Protein AF-A0A2G8B739-F1 (afdb_monomer_lite)

Structure (mmCIF, N/CA/C/O backbone):
data_AF-A0A2G8B739-F1
#
_entry.id   AF-A0A2G8B739-F1
#
loop_
_atom_site.group_PDB
_atom_site.id
_atom_site.type_symbol
_atom_site.label_atom_id
_atom_site.label_alt_id
_atom_site.label_comp_id
_atom_site.label_asym_id
_atom_site.label_entity_id
_atom_site.label_seq_id
_atom_site.pdbx_PDB_ins_code
_atom_site.Cartn_x
_atom_site.Cartn_y
_atom_site.Cartn_z
_atom_site.occupancy
_atom_site.B_iso_or_equiv
_atom_site.auth_seq_id
_atom_site.auth_comp_id
_atom_site.auth_asym_id
_atom_site.auth_atom_id
_atom_site.pdbx_PDB_model_num
ATOM 1 N N . MET A 1 1 ? 20.321 -5.062 12.725 1.00 65.88 1 MET A N 1
ATOM 2 C CA . MET A 1 1 ? 20.420 -3.624 12.378 1.00 65.88 1 MET A CA 1
ATOM 3 C C . MET A 1 1 ? 19.230 -2.933 13.045 1.00 65.88 1 MET A C 1
ATOM 5 O O . MET A 1 1 ? 18.375 -3.651 13.535 1.00 65.88 1 MET A O 1
ATOM 9 N N . SER A 1 2 ? 19.200 -1.609 13.209 1.00 81.62 2 SER A N 1
ATOM 10 C CA . SER A 1 2 ? 18.022 -0.913 13.769 1.00 81.62 2 SER A CA 1
ATOM 11 C C . SER A 1 2 ? 17.102 -0.356 12.664 1.00 81.62 2 SER A C 1
ATOM 13 O O . SER A 1 2 ? 17.599 -0.015 11.586 1.00 81.62 2 SER A O 1
ATOM 15 N N . PRO A 1 3 ? 15.798 -0.177 12.914 1.00 90.12 3 PRO A N 1
ATOM 16 C CA . PRO A 1 3 ? 14.873 0.398 11.936 1.00 90.12 3 PRO A CA 1
ATOM 17 C C . PRO A 1 3 ? 15.332 1.765 11.394 1.00 90.12 3 PRO A C 1
ATOM 19 O O . PRO A 1 3 ? 15.968 2.526 12.138 1.00 90.12 3 PRO A O 1
ATOM 22 N N . PRO A 1 4 ? 15.063 2.091 10.115 1.00 94.44 4 PRO A N 1
ATOM 23 C CA . PRO A 1 4 ? 15.207 3.451 9.611 1.00 94.44 4 PRO A CA 1
ATOM 24 C C . PRO A 1 4 ? 14.115 4.362 10.193 1.00 94.44 4 PRO A C 1
ATOM 26 O O . PRO A 1 4 ? 13.035 3.901 10.562 1.00 94.44 4 PRO A O 1
ATOM 29 N N . THR A 1 5 ? 14.380 5.668 10.238 1.00 95.25 5 THR A N 1
ATOM 30 C CA . THR A 1 5 ? 13.344 6.666 10.535 1.00 95.25 5 THR A CA 1
ATOM 31 C C . THR A 1 5 ? 12.409 6.788 9.337 1.00 95.25 5 THR A C 1
ATOM 33 O O . THR A 1 5 ? 12.871 7.060 8.230 1.00 95.25 5 THR A O 1
ATOM 36 N N . ILE A 1 6 ? 11.108 6.616 9.571 1.00 97.19 6 ILE A N 1
ATOM 37 C CA . ILE A 1 6 ? 10.065 6.739 8.552 1.00 97.19 6 ILE A CA 1
ATOM 38 C C . ILE A 1 6 ? 9.245 7.999 8.830 1.00 97.19 6 ILE A C 1
ATOM 40 O O . ILE A 1 6 ? 8.768 8.200 9.945 1.00 97.19 6 ILE A O 1
ATOM 44 N N . GLY A 1 7 ? 9.120 8.854 7.818 1.00 95.06 7 GLY A N 1
ATOM 45 C CA . GLY A 1 7 ? 8.232 10.008 7.816 1.00 95.06 7 GLY A CA 1
ATOM 46 C C . GLY A 1 7 ? 6.799 9.586 7.507 1.00 95.06 7 GLY A C 1
ATOM 47 O O . GLY A 1 7 ? 6.565 8.737 6.642 1.00 95.06 7 GLY A O 1
ATOM 48 N N . GLY A 1 8 ? 5.850 10.167 8.240 1.00 95.06 8 GLY A N 1
ATOM 49 C CA . GLY A 1 8 ? 4.421 10.005 8.000 1.00 95.06 8 GLY A CA 1
ATOM 50 C C . GLY A 1 8 ? 3.802 11.270 7.422 1.00 95.06 8 GLY A C 1
ATOM 51 O O . GLY A 1 8 ? 4.224 12.380 7.741 1.00 95.06 8 GLY A O 1
ATOM 52 N N . SER A 1 9 ? 2.778 11.093 6.595 1.00 96.06 9 SER A N 1
ATOM 53 C CA . SER A 1 9 ? 1.948 12.166 6.050 1.00 96.06 9 SER A CA 1
ATOM 54 C C . SER A 1 9 ? 0.482 11.881 6.352 1.00 96.06 9 SER A C 1
ATOM 56 O O . SER A 1 9 ? -0.003 10.792 6.050 1.00 96.06 9 SER A O 1
ATOM 58 N N . ASP A 1 10 ? -0.229 12.852 6.920 1.00 96.31 10 ASP A N 1
ATOM 59 C CA . ASP A 1 10 ? -1.691 12.805 6.969 1.00 96.31 10 ASP A CA 1
ATOM 60 C C . ASP A 1 10 ? -2.229 13.145 5.574 1.00 96.31 10 ASP A C 1
ATOM 62 O O . ASP A 1 10 ? -1.963 14.229 5.051 1.00 96.31 10 ASP A O 1
ATOM 66 N N . LEU A 1 11 ? -2.909 12.188 4.942 1.00 97.25 11 LEU A N 1
ATOM 67 C CA . LEU A 1 11 ? -3.448 12.339 3.591 1.00 97.25 11 LEU A CA 1
ATOM 68 C C . LEU A 1 11 ? -4.934 12.725 3.597 1.00 97.25 11 LEU A C 1
ATOM 70 O O . LEU A 1 11 ? -5.460 13.079 2.542 1.00 97.25 11 LEU A O 1
ATOM 74 N N . GLY A 1 12 ? -5.607 12.679 4.752 1.00 96.81 12 GLY A N 1
ATOM 75 C CA . GLY A 1 12 ? -6.991 13.119 4.909 1.00 96.81 12 GLY A CA 1
ATOM 76 C C . GLY A 1 12 ? -7.897 12.154 5.675 1.00 96.81 12 GLY A C 1
ATOM 77 O O . GLY A 1 12 ? -7.537 11.023 6.006 1.00 96.81 12 GLY A O 1
ATOM 78 N N . GLY A 1 13 ? -9.124 12.621 5.915 1.00 96.75 13 GLY A N 1
ATOM 79 C CA . GLY A 1 13 ? -10.111 11.964 6.772 1.00 96.75 13 GLY A CA 1
ATOM 80 C C . GLY A 1 13 ? -10.003 12.397 8.234 1.00 96.75 13 GLY A C 1
ATOM 81 O O . GLY A 1 13 ? -8.967 12.884 8.678 1.00 96.75 13 GLY A O 1
ATOM 82 N N . ALA A 1 14 ? -11.100 12.275 8.981 1.00 95.31 14 ALA A N 1
ATOM 83 C CA . ALA A 1 14 ? -11.131 12.696 10.379 1.00 95.31 14 ALA A CA 1
ATOM 84 C C . ALA A 1 14 ? -10.371 11.697 11.283 1.00 95.31 14 ALA A C 1
ATOM 86 O O . ALA A 1 14 ? -10.544 10.492 11.096 1.00 95.31 14 ALA A O 1
ATOM 87 N N . PRO A 1 15 ? -9.574 12.148 12.277 1.00 93.25 15 PRO A N 1
ATOM 88 C CA . PRO A 1 15 ? -8.739 11.266 13.109 1.00 93.25 15 PRO A CA 1
ATOM 89 C C . PRO A 1 15 ? -9.477 10.206 13.943 1.00 93.25 15 PRO A C 1
ATOM 91 O O . PRO A 1 15 ? -8.851 9.286 14.463 1.00 93.25 15 PRO A O 1
ATOM 94 N N . ASP A 1 16 ? -10.790 10.340 14.123 1.00 92.75 16 ASP A N 1
ATOM 95 C CA . ASP A 1 16 ? -11.642 9.381 14.831 1.00 92.75 16 ASP A CA 1
ATOM 96 C C . ASP A 1 16 ? -12.173 8.253 13.926 1.00 92.75 16 ASP A C 1
ATOM 98 O O . ASP A 1 16 ? -12.737 7.268 14.418 1.00 92.75 16 ASP A O 1
ATOM 102 N N . LEU A 1 17 ? -11.969 8.354 12.609 1.00 95.31 17 LEU A N 1
ATOM 103 C CA . LEU A 1 17 ? -12.267 7.285 11.662 1.00 95.31 17 LEU A CA 1
ATOM 104 C C . LEU A 1 17 ? -11.253 6.133 11.777 1.00 95.31 17 LEU A C 1
ATOM 106 O O . LEU A 1 17 ? -10.125 6.321 12.234 1.00 95.31 17 LEU A O 1
ATOM 110 N N . PRO A 1 18 ? -11.605 4.917 11.313 1.00 95.88 18 PRO A N 1
ATOM 111 C CA . PRO A 1 18 ? -10.648 3.819 11.235 1.00 95.88 18 PRO A CA 1
ATOM 112 C C . PRO A 1 18 ? -9.383 4.214 10.461 1.00 95.88 18 PRO A C 1
ATOM 114 O O . PRO A 1 18 ? -9.470 4.767 9.367 1.00 95.88 18 PRO A O 1
ATOM 117 N N . THR A 1 19 ? -8.206 3.881 10.989 1.00 97.12 19 THR A N 1
ATOM 118 C CA . THR A 1 19 ? -6.939 4.188 10.315 1.00 97.12 19 THR A CA 1
ATOM 119 C C . THR A 1 19 ? -6.699 3.250 9.131 1.00 97.12 19 THR A C 1
ATOM 121 O O . THR A 1 19 ? -6.709 2.023 9.285 1.00 97.12 19 THR A O 1
ATOM 124 N N . LEU A 1 20 ? -6.409 3.829 7.967 1.00 97.94 20 LEU A N 1
ATOM 125 C CA . LEU A 1 20 ? -5.809 3.152 6.821 1.00 97.94 20 LEU A CA 1
ATOM 126 C C . LEU A 1 20 ? -4.385 3.678 6.623 1.00 97.94 20 LEU A C 1
ATOM 128 O O . LEU A 1 20 ? -4.180 4.850 6.330 1.00 97.94 20 LEU A O 1
ATOM 132 N N . VAL A 1 21 ? -3.403 2.795 6.752 1.00 98.19 21 VAL A N 1
ATOM 133 C CA . VAL A 1 21 ? -2.002 3.102 6.474 1.00 98.19 21 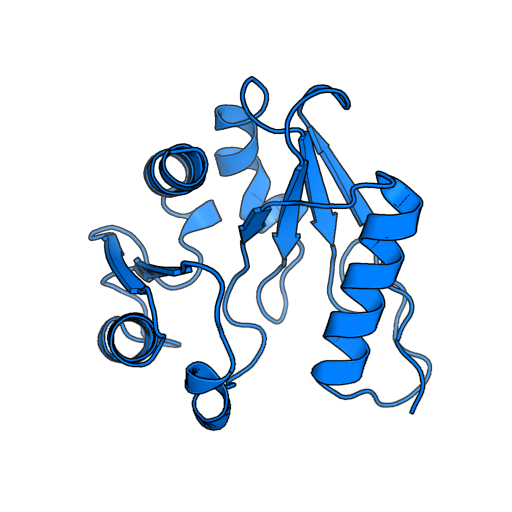VAL A CA 1
ATOM 134 C C . VAL A 1 21 ? -1.700 2.747 5.023 1.00 98.19 21 VAL A C 1
ATOM 136 O O . VAL A 1 21 ? -1.927 1.607 4.611 1.00 98.19 21 VAL A O 1
ATOM 139 N N . VAL A 1 22 ? -1.179 3.702 4.253 1.00 98.62 22 VAL A N 1
ATOM 140 C CA . VAL A 1 22 ? -0.795 3.492 2.852 1.00 98.62 22 VAL A CA 1
ATOM 141 C C . VAL A 1 22 ? 0.714 3.600 2.650 1.00 98.62 22 VAL A C 1
ATOM 143 O O . VAL A 1 22 ? 1.360 4.511 3.162 1.00 98.62 22 VAL A O 1
ATOM 146 N N . GLY A 1 23 ? 1.284 2.645 1.918 1.00 98.12 23 GLY A N 1
ATOM 147 C CA . GLY A 1 23 ? 2.697 2.619 1.544 1.00 98.12 23 GLY A CA 1
ATOM 148 C C . GLY A 1 23 ? 2.944 2.995 0.080 1.00 98.12 23 GLY A C 1
ATOM 149 O O . GLY A 1 23 ? 2.018 2.958 -0.738 1.00 98.12 23 GLY A O 1
ATOM 150 N N . PRO A 1 24 ? 4.191 3.334 -0.274 1.00 97.69 24 PRO A N 1
ATOM 151 C CA . PRO A 1 24 ? 4.564 3.746 -1.619 1.00 97.69 24 PRO A CA 1
ATOM 152 C C . PRO A 1 24 ? 4.802 2.521 -2.519 1.00 97.69 24 PRO A C 1
ATOM 154 O O . PRO A 1 24 ? 4.699 1.380 -2.066 1.00 97.69 24 PRO A O 1
ATOM 157 N N . SER A 1 25 ? 5.165 2.780 -3.776 1.00 97.19 25 SER A N 1
ATOM 158 C CA . SER A 1 25 ? 5.957 1.877 -4.625 1.00 97.19 25 SER A CA 1
ATOM 159 C 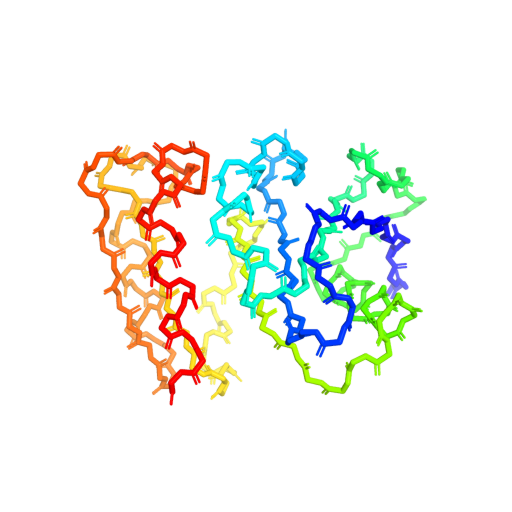C . SER A 1 25 ? 7.421 2.320 -4.692 1.00 97.19 25 SER A C 1
ATOM 161 O O . SER A 1 25 ? 7.748 3.461 -4.347 1.00 97.19 25 SER A O 1
ATOM 163 N N . LEU A 1 26 ? 8.320 1.438 -5.137 1.00 94.81 26 LEU A N 1
ATOM 164 C CA . LEU A 1 26 ? 9.733 1.781 -5.333 1.00 94.81 26 LEU A CA 1
ATOM 165 C C . LEU A 1 26 ? 9.876 3.008 -6.249 1.00 94.81 26 LEU A C 1
ATOM 167 O O . LEU A 1 26 ? 9.276 3.070 -7.319 1.00 94.81 26 LEU A O 1
ATOM 171 N N . GLY A 1 27 ? 10.675 3.991 -5.822 1.00 92.25 27 GLY A N 1
ATOM 172 C CA . GLY A 1 27 ? 10.912 5.226 -6.581 1.00 92.25 27 GLY A CA 1
ATOM 173 C C . GLY A 1 27 ? 9.738 6.212 -6.602 1.00 92.25 27 GLY A C 1
ATOM 174 O O . GLY A 1 27 ? 9.764 7.165 -7.377 1.00 92.25 27 GLY A O 1
ATOM 175 N N . THR A 1 28 ? 8.713 6.006 -5.771 1.00 95.88 28 THR A N 1
ATOM 176 C CA . THR A 1 28 ? 7.544 6.897 -5.671 1.00 95.88 28 THR A CA 1
ATOM 177 C C . THR A 1 28 ? 7.434 7.524 -4.281 1.00 95.88 28 THR A C 1
ATOM 179 O O . THR A 1 28 ? 8.183 7.179 -3.366 1.00 95.88 28 THR A O 1
ATOM 182 N N . SER A 1 29 ? 6.477 8.437 -4.123 1.00 96.69 29 SER A N 1
ATOM 183 C CA . SER A 1 29 ? 6.003 8.910 -2.824 1.00 96.69 29 SER A CA 1
ATOM 184 C C . SER A 1 29 ? 4.492 8.723 -2.708 1.00 96.69 29 SER A C 1
ATOM 186 O O . SER A 1 29 ? 3.777 8.637 -3.712 1.00 96.69 29 SER A O 1
ATOM 188 N N . VAL A 1 30 ? 3.991 8.642 -1.476 1.00 97.38 30 VAL A N 1
ATOM 189 C CA . VAL A 1 30 ? 2.583 8.306 -1.219 1.00 97.38 30 VAL A CA 1
ATOM 190 C C . VAL A 1 30 ? 1.612 9.363 -1.715 1.00 97.38 30 VAL A C 1
ATOM 192 O O . VAL A 1 30 ? 0.540 9.014 -2.196 1.00 97.38 30 VAL A O 1
ATOM 195 N N . HIS A 1 31 ? 1.983 10.640 -1.656 1.00 95.81 31 HIS A N 1
ATOM 196 C CA . HIS A 1 31 ? 1.083 11.725 -2.029 1.00 95.81 31 HIS A CA 1
ATOM 197 C C . HIS A 1 31 ? 0.638 11.651 -3.506 1.00 95.81 31 HIS A C 1
ATOM 199 O O . HIS A 1 31 ? -0.564 11.552 -3.748 1.00 95.81 31 HIS A O 1
ATOM 205 N N . PRO A 1 32 ? 1.539 11.627 -4.513 1.00 95.69 32 PRO A N 1
ATOM 206 C CA . PRO A 1 32 ? 1.128 11.472 -5.910 1.00 95.69 32 PRO A CA 1
ATOM 207 C C . PRO A 1 32 ? 0.518 10.096 -6.213 1.00 95.69 32 PRO A C 1
ATOM 209 O O . PRO A 1 32 ? -0.327 9.997 -7.097 1.00 95.69 32 PRO A O 1
ATOM 212 N N . LEU A 1 33 ? 0.917 9.042 -5.492 1.00 98.25 33 LEU A N 1
ATOM 213 C CA . LEU A 1 33 ? 0.402 7.691 -5.722 1.00 98.25 33 LEU A CA 1
ATOM 214 C C . LEU A 1 33 ? -1.044 7.516 -5.231 1.00 98.25 33 LEU A C 1
ATOM 216 O O . LEU A 1 33 ? -1.823 6.811 -5.867 1.00 98.25 33 LEU A O 1
ATOM 220 N N . TRP A 1 34 ? -1.404 8.138 -4.106 1.00 98.50 34 TRP A N 1
ATOM 221 C CA . TRP A 1 34 ? -2.657 7.853 -3.407 1.00 98.50 34 TRP A CA 1
ATOM 222 C C . TRP A 1 34 ? -3.676 8.992 -3.415 1.00 98.50 34 TRP A C 1
ATOM 224 O O . TRP A 1 34 ? -4.846 8.697 -3.180 1.00 98.50 34 TRP A O 1
ATOM 234 N N . ALA A 1 35 ? -3.301 10.245 -3.712 1.00 97.44 35 ALA A N 1
ATOM 235 C CA . ALA A 1 35 ? -4.186 11.413 -3.561 1.00 97.44 35 ALA A CA 1
ATOM 236 C C . ALA A 1 35 ? -5.603 11.201 -4.132 1.00 97.44 35 ALA A C 1
ATOM 238 O O . ALA A 1 35 ? -6.583 11.282 -3.395 1.00 97.44 35 ALA A O 1
ATOM 239 N N . ALA A 1 36 ? -5.717 10.810 -5.407 1.00 98.38 36 ALA A N 1
ATOM 240 C CA . ALA A 1 36 ? -7.014 10.609 -6.065 1.00 98.38 36 ALA A CA 1
ATOM 241 C C . ALA A 1 36 ? -7.839 9.437 -5.490 1.00 98.38 36 ALA A C 1
ATOM 243 O O . ALA A 1 36 ? -9.066 9.410 -5.614 1.00 98.38 36 ALA A O 1
ATOM 244 N N . THR A 1 37 ? -7.180 8.442 -4.887 1.00 98.62 37 THR A N 1
ATOM 245 C CA . THR A 1 37 ? -7.857 7.366 -4.148 1.00 98.62 37 THR A CA 1
ATOM 246 C C . THR A 1 37 ? -8.336 7.877 -2.789 1.00 98.62 37 THR A C 1
ATOM 248 O O . THR A 1 37 ? -9.465 7.591 -2.398 1.00 98.62 37 THR A O 1
ATOM 251 N N . VAL A 1 38 ? -7.510 8.651 -2.078 1.00 98.38 38 VAL A N 1
ATOM 252 C CA . VAL A 1 38 ? -7.811 9.158 -0.730 1.00 98.38 38 VAL A CA 1
ATOM 253 C C . VAL A 1 38 ? -8.990 10.119 -0.724 1.00 98.38 38 VAL A C 1
ATOM 255 O O . VAL A 1 38 ? -9.836 9.998 0.157 1.00 98.38 38 VAL A O 1
ATOM 258 N N . GLU A 1 39 ? -9.132 10.969 -1.743 1.00 98.19 39 GLU A N 1
ATOM 259 C CA . GLU A 1 39 ? -10.306 11.844 -1.924 1.00 98.19 39 GLU A CA 1
ATOM 260 C C . GLU A 1 39 ? -11.648 11.091 -1.860 1.00 98.19 39 GLU A C 1
ATOM 262 O O . GLU A 1 39 ? -12.683 11.673 -1.555 1.00 98.19 39 GLU A O 1
ATOM 267 N N . ARG A 1 40 ? -11.648 9.780 -2.134 1.00 98.31 40 ARG A N 1
ATOM 268 C CA . ARG A 1 40 ? -12.842 8.918 -2.134 1.00 98.31 40 ARG A CA 1
ATOM 269 C C . ARG A 1 40 ? -13.031 8.146 -0.829 1.00 98.31 40 ARG A C 1
ATOM 271 O O . ARG A 1 40 ? -13.980 7.373 -0.710 1.00 98.31 40 ARG A O 1
ATOM 278 N N . LEU A 1 41 ? -12.101 8.286 0.112 1.00 98.06 41 LEU A N 1
ATOM 279 C CA . LEU A 1 41 ? -12.012 7.489 1.333 1.00 98.06 41 LEU A CA 1
ATOM 280 C C . LEU A 1 41 ? -12.120 8.321 2.612 1.00 98.06 41 LEU A C 1
ATOM 282 O O . LEU A 1 41 ? -12.282 7.724 3.674 1.00 98.06 41 LEU A O 1
ATOM 286 N N . THR A 1 42 ? -12.073 9.653 2.533 1.00 96.62 42 THR A N 1
ATOM 287 C CA . THR A 1 42 ? -12.021 10.550 3.704 1.00 96.62 42 THR A CA 1
ATOM 288 C C . THR A 1 42 ? -13.224 10.449 4.638 1.00 96.62 42 THR A C 1
ATOM 290 O O . THR A 1 42 ? -13.088 10.750 5.817 1.00 96.62 42 THR A O 1
ATOM 293 N N . ASP A 1 43 ? -14.379 9.987 4.153 1.00 96.44 43 ASP A N 1
ATOM 294 C CA . ASP A 1 43 ? -15.578 9.764 4.981 1.00 96.44 43 ASP A CA 1
ATOM 295 C C . ASP A 1 43 ? -15.581 8.384 5.668 1.00 96.44 43 ASP A C 1
ATOM 297 O O . ASP A 1 43 ? -16.486 8.038 6.428 1.00 96.44 43 ASP A O 1
ATOM 301 N N . MET A 1 44 ? -14.593 7.542 5.357 1.00 96.31 44 MET A N 1
ATOM 302 C CA . MET A 1 44 ? -14.537 6.139 5.774 1.00 96.31 44 MET A CA 1
ATOM 303 C C . MET A 1 44 ? -13.258 5.779 6.522 1.00 96.31 44 MET A C 1
ATOM 305 O O . MET A 1 44 ? -13.285 4.833 7.314 1.00 96.31 44 MET A O 1
ATOM 309 N N . TYR A 1 45 ? -12.172 6.503 6.264 1.00 97.62 45 TYR A N 1
ATOM 310 C CA . TYR A 1 45 ? -10.856 6.265 6.830 1.00 97.62 45 TYR A CA 1
ATOM 311 C C . TYR A 1 45 ? -10.152 7.571 7.174 1.00 97.62 45 TYR A C 1
ATOM 313 O O . TYR A 1 45 ? -10.244 8.539 6.424 1.00 97.62 45 TYR A O 1
ATOM 321 N N . HIS A 1 46 ? -9.363 7.533 8.246 1.00 97.25 46 HIS A N 1
ATOM 322 C CA . HIS A 1 46 ? -8.225 8.429 8.419 1.00 97.25 46 HIS A CA 1
ATOM 323 C C . HIS A 1 46 ? -7.025 7.805 7.712 1.00 97.25 46 HIS A C 1
ATOM 325 O O . HIS A 1 46 ? -6.617 6.692 8.062 1.00 97.25 46 HIS A O 1
ATOM 331 N N . VAL A 1 47 ? -6.498 8.463 6.681 1.00 98.12 47 VAL A N 1
ATOM 332 C CA . VAL A 1 47 ? -5.446 7.890 5.839 1.00 98.12 47 VAL A CA 1
ATOM 333 C C . VAL A 1 47 ? -4.087 8.468 6.203 1.00 98.12 47 VAL A C 1
ATOM 335 O O . VAL A 1 47 ? -3.815 9.643 5.971 1.00 98.12 47 VAL A O 1
ATOM 338 N N . ILE A 1 48 ? -3.201 7.606 6.700 1.00 97.94 48 ILE A N 1
ATOM 339 C CA . ILE A 1 48 ? -1.807 7.947 6.993 1.00 97.94 48 ILE A CA 1
ATOM 340 C C . ILE A 1 48 ? -0.900 7.294 5.955 1.00 97.94 48 ILE A C 1
ATOM 342 O O . ILE A 1 48 ? -0.871 6.073 5.812 1.00 97.94 48 ILE A O 1
ATOM 346 N N . GLY A 1 49 ? -0.144 8.103 5.226 1.00 97.94 49 GLY A N 1
ATOM 347 C CA . GLY A 1 49 ? 0.875 7.641 4.292 1.00 97.94 49 GLY A CA 1
ATOM 348 C C . GLY A 1 49 ? 2.262 7.589 4.926 1.00 97.94 49 GLY A C 1
ATOM 349 O O . GLY A 1 49 ? 2.561 8.372 5.824 1.00 97.94 49 GLY A O 1
ATOM 350 N N . TRP A 1 50 ? 3.127 6.706 4.431 1.00 98.00 50 TRP A N 1
ATOM 351 C CA . TRP A 1 50 ? 4.552 6.686 4.773 1.00 98.00 50 TRP A CA 1
ATOM 352 C C . TRP A 1 50 ? 5.419 6.529 3.523 1.00 98.00 50 TRP A C 1
ATOM 354 O O . TRP A 1 50 ? 5.024 5.834 2.593 1.00 98.00 50 TRP A O 1
ATOM 364 N N . ASP A 1 51 ? 6.608 7.130 3.494 1.00 98.06 51 ASP A N 1
ATOM 365 C CA . ASP A 1 51 ? 7.518 7.047 2.342 1.00 98.06 51 ASP A CA 1
ATOM 366 C C . ASP A 1 51 ? 8.760 6.191 2.632 1.00 98.06 51 ASP A C 1
ATOM 368 O O . ASP A 1 51 ? 9.209 6.076 3.775 1.00 98.06 51 ASP A O 1
ATOM 372 N N . LEU A 1 52 ? 9.371 5.620 1.589 1.00 97.69 52 LEU A N 1
ATOM 373 C CA . LEU A 1 52 ? 10.656 4.925 1.722 1.00 97.69 52 LEU A CA 1
ATOM 374 C C . LEU A 1 52 ? 11.744 5.882 2.240 1.00 97.69 52 LEU A C 1
ATOM 376 O O . LEU A 1 52 ? 11.725 7.059 1.881 1.00 97.69 52 LEU A O 1
ATOM 380 N N . PRO A 1 53 ? 12.742 5.404 3.009 1.00 97.25 53 PRO A N 1
ATOM 381 C CA . PRO A 1 53 ? 13.888 6.229 3.389 1.00 97.25 53 PRO A CA 1
ATOM 382 C C . PRO A 1 53 ? 14.495 6.969 2.184 1.00 97.25 53 PRO A C 1
ATOM 384 O O . PRO A 1 53 ? 14.786 6.364 1.149 1.00 97.25 53 PRO A O 1
ATOM 387 N N . GLY A 1 54 ? 14.660 8.287 2.307 1.00 96.44 54 GLY A N 1
ATOM 388 C CA . GLY A 1 54 ? 15.159 9.175 1.251 1.00 96.44 54 GLY A CA 1
ATOM 389 C C . GLY A 1 54 ? 14.121 9.632 0.222 1.00 96.44 54 GLY A C 1
ATOM 390 O O . GLY A 1 54 ? 14.497 10.297 -0.740 1.00 96.44 54 GLY A O 1
ATOM 391 N N . HIS A 1 55 ? 12.846 9.290 0.401 1.00 96.62 55 HIS A N 1
ATOM 392 C CA . HIS A 1 55 ? 11.746 9.689 -0.474 1.00 96.62 55 HIS A CA 1
ATOM 393 C C . HIS A 1 55 ? 10.711 10.498 0.307 1.00 96.62 55 HIS A C 1
ATOM 395 O O . HIS A 1 55 ? 10.485 10.248 1.488 1.00 96.62 55 HIS A O 1
ATOM 401 N N . GLY A 1 56 ? 10.047 11.432 -0.379 1.00 95.12 56 GLY A N 1
ATOM 402 C CA . GLY A 1 56 ? 8.923 12.194 0.168 1.00 95.12 56 GLY A CA 1
ATOM 403 C C . GLY A 1 56 ? 9.228 12.799 1.541 1.00 95.12 56 GLY A C 1
ATOM 404 O O . GLY A 1 56 ? 10.131 13.622 1.675 1.00 95.12 56 GLY A O 1
ATOM 405 N N . SER A 1 57 ? 8.462 12.385 2.547 1.00 95.00 57 SER A N 1
ATOM 406 C CA . SER A 1 57 ? 8.578 12.852 3.935 1.00 95.00 57 SER A CA 1
ATOM 407 C C . SER A 1 57 ? 9.650 12.133 4.770 1.00 95.00 57 SER A C 1
ATOM 409 O O . SER A 1 57 ? 9.964 12.572 5.879 1.00 95.00 57 SER A O 1
ATOM 411 N N . SER A 1 58 ? 10.233 11.044 4.264 1.00 97.19 58 SER A N 1
ATOM 412 C CA . SER A 1 58 ? 11.206 10.224 4.987 1.00 97.19 58 SER A CA 1
ATOM 413 C C . SER A 1 58 ? 12.649 10.684 4.734 1.00 97.19 58 SER A C 1
ATOM 415 O O . SER A 1 58 ? 13.077 10.782 3.580 1.00 97.19 58 SER A O 1
ATOM 417 N N . PRO A 1 59 ? 13.466 10.897 5.784 1.00 96.56 59 PRO A N 1
ATOM 418 C CA . PRO A 1 59 ? 14.872 11.256 5.614 1.00 96.56 59 PRO A CA 1
ATOM 419 C C . PRO A 1 59 ? 15.676 10.116 4.958 1.00 96.56 59 PRO A C 1
ATOM 421 O O . PRO A 1 59 ? 15.283 8.948 5.049 1.00 96.56 59 PRO A O 1
ATOM 424 N N . PRO A 1 60 ? 16.819 10.413 4.308 1.00 96.06 60 PRO A N 1
ATOM 425 C CA . PRO A 1 60 ? 17.693 9.380 3.758 1.00 96.06 60 PRO A CA 1
ATOM 426 C C . PRO A 1 60 ? 18.229 8.455 4.864 1.00 96.06 60 PRO A C 1
ATOM 428 O O . PRO A 1 60 ? 18.504 8.912 5.979 1.00 96.06 60 PRO A O 1
ATOM 431 N N . PRO A 1 61 ? 18.403 7.151 4.583 1.00 94.19 61 PRO A N 1
ATOM 432 C CA . PRO A 1 61 ? 18.869 6.203 5.582 1.00 94.19 61 PRO A CA 1
ATOM 433 C C . PRO A 1 61 ? 20.343 6.457 5.923 1.00 94.19 61 PRO A C 1
ATOM 435 O O . PRO A 1 61 ? 21.181 6.614 5.040 1.00 94.19 61 PRO A O 1
ATOM 438 N N . LEU A 1 62 ? 20.682 6.426 7.214 1.00 91.25 62 LEU A N 1
ATOM 439 C CA . LEU A 1 62 ? 22.073 6.565 7.676 1.00 91.25 62 LEU A CA 1
ATOM 440 C C . LEU A 1 62 ? 22.896 5.273 7.525 1.00 91.25 62 LEU A C 1
ATOM 442 O O . LEU A 1 62 ? 24.115 5.288 7.679 1.00 91.25 62 LEU A O 1
ATOM 446 N N . ARG A 1 63 ? 22.232 4.137 7.289 1.00 92.94 63 ARG A N 1
ATOM 447 C CA . ARG A 1 63 ? 22.834 2.803 7.171 1.00 92.94 63 ARG A CA 1
ATOM 448 C C . ARG A 1 63 ? 21.898 1.854 6.431 1.00 92.94 63 ARG A C 1
ATOM 450 O O . ARG A 1 63 ? 20.702 2.118 6.332 1.00 92.94 63 ARG A O 1
ATOM 457 N N . ALA A 1 64 ? 22.448 0.738 5.961 1.00 94.62 64 ALA A N 1
ATOM 458 C CA . ALA A 1 64 ? 21.662 -0.347 5.389 1.00 94.62 64 ALA A CA 1
ATOM 459 C C . ALA A 1 64 ? 20.611 -0.875 6.385 1.00 94.62 64 ALA A C 1
ATOM 461 O O . ALA A 1 64 ? 20.806 -0.840 7.607 1.00 94.62 64 ALA A O 1
ATOM 462 N N . PHE A 1 65 ? 19.500 -1.358 5.835 1.00 96.25 65 PHE A N 1
ATOM 463 C CA . PHE A 1 65 ? 18.359 -1.904 6.562 1.00 96.25 65 PHE A CA 1
ATOM 464 C C . PHE A 1 65 ? 17.729 -3.048 5.755 1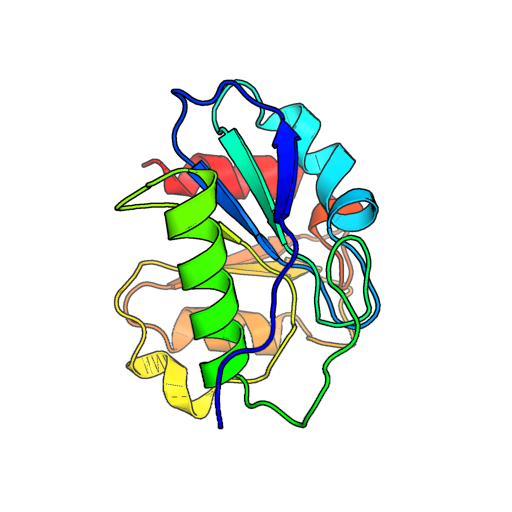.00 96.25 65 PHE A C 1
ATOM 466 O O . PHE A 1 65 ? 17.915 -3.142 4.541 1.00 96.25 65 PHE A O 1
ATOM 473 N N . THR A 1 66 ? 17.011 -3.933 6.437 1.00 96.12 66 THR A N 1
ATOM 474 C CA . THR A 1 66 ? 16.251 -5.044 5.842 1.00 96.12 66 THR A CA 1
ATOM 475 C C . THR A 1 66 ? 14.779 -4.682 5.632 1.00 96.12 66 THR A C 1
ATOM 477 O O . THR A 1 66 ? 14.303 -3.655 6.113 1.00 96.12 66 THR A O 1
ATOM 480 N N . ILE A 1 67 ? 14.020 -5.553 4.959 1.00 95.56 67 ILE A N 1
ATOM 481 C CA . ILE A 1 67 ? 12.556 -5.419 4.886 1.00 95.56 67 ILE A CA 1
ATOM 482 C C . ILE A 1 67 ? 11.912 -5.517 6.277 1.00 95.56 67 ILE A C 1
ATOM 484 O O . ILE A 1 67 ? 10.972 -4.777 6.554 1.00 95.56 67 ILE A O 1
ATOM 488 N N . ASP A 1 68 ? 12.453 -6.346 7.176 1.00 96.25 68 ASP A N 1
ATOM 489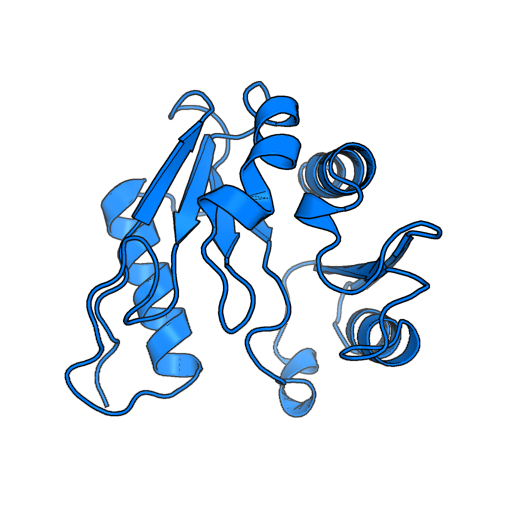 C CA . ASP A 1 68 ? 11.972 -6.432 8.560 1.00 96.25 68 ASP A CA 1
ATOM 490 C C . ASP A 1 68 ? 12.233 -5.127 9.331 1.00 96.25 68 ASP A C 1
ATOM 492 O O . ASP A 1 68 ? 11.350 -4.637 10.034 1.00 96.25 68 ASP A O 1
ATOM 496 N N . ASP A 1 69 ? 13.410 -4.514 9.149 1.00 97.38 69 ASP A N 1
ATOM 497 C CA . ASP A 1 69 ? 13.723 -3.198 9.722 1.00 97.38 69 ASP A CA 1
ATOM 498 C C . ASP A 1 69 ? 12.762 -2.120 9.195 1.00 97.38 69 ASP A C 1
ATOM 500 O O . ASP A 1 69 ? 12.292 -1.278 9.962 1.00 97.38 69 ASP A O 1
ATOM 504 N N . LEU A 1 70 ? 12.455 -2.145 7.894 1.00 97.12 70 LEU A N 1
ATOM 505 C CA . LEU A 1 70 ? 11.514 -1.217 7.269 1.00 97.12 70 LEU A CA 1
ATOM 506 C C . LEU A 1 70 ? 10.101 -1.388 7.842 1.00 97.12 70 LEU A C 1
ATOM 508 O O . LEU A 1 70 ? 9.490 -0.403 8.252 1.00 97.12 70 LEU A O 1
ATOM 512 N N . ALA A 1 71 ? 9.605 -2.625 7.926 1.00 96.25 71 ALA A N 1
ATOM 513 C CA . ALA A 1 71 ? 8.300 -2.931 8.505 1.00 96.25 71 ALA A CA 1
ATOM 514 C C . ALA A 1 71 ? 8.212 -2.482 9.974 1.00 96.25 71 ALA A C 1
ATOM 516 O O . ALA A 1 71 ? 7.222 -1.866 10.367 1.00 96.25 71 ALA A O 1
ATOM 517 N N . ALA A 1 72 ? 9.265 -2.709 10.766 1.00 96.56 72 ALA A N 1
ATOM 518 C CA . ALA A 1 72 ? 9.349 -2.219 12.140 1.00 96.56 72 ALA A CA 1
ATOM 519 C C . ALA A 1 72 ? 9.326 -0.681 12.216 1.00 96.56 72 ALA A C 1
ATOM 521 O O . ALA A 1 72 ? 8.669 -0.121 13.089 1.00 96.56 72 ALA A O 1
ATOM 522 N N . GLY A 1 73 ? 9.996 0.012 11.288 1.00 96.44 73 GLY A N 1
ATOM 523 C CA . GLY A 1 73 ? 9.950 1.474 11.187 1.00 96.44 73 GLY A CA 1
ATOM 524 C C . GLY A 1 73 ? 8.541 2.007 10.906 1.00 96.44 73 GLY A C 1
ATOM 525 O O . GLY A 1 73 ? 8.117 2.976 11.533 1.00 96.44 73 GLY A O 1
ATOM 526 N N . VAL A 1 74 ? 7.788 1.340 10.025 1.00 96.31 74 VAL A N 1
ATOM 527 C CA . VAL A 1 74 ? 6.387 1.689 9.732 1.00 96.31 74 VAL A CA 1
ATOM 528 C C . VAL A 1 74 ? 5.489 1.459 10.948 1.00 96.31 74 VAL A C 1
ATOM 530 O O . VAL A 1 74 ? 4.670 2.318 11.258 1.00 96.31 74 VAL A O 1
ATOM 533 N N . VAL A 1 75 ? 5.655 0.347 11.671 1.00 95.31 75 VAL A N 1
ATOM 534 C CA . VAL A 1 75 ? 4.896 0.091 12.911 1.00 95.31 75 VAL A CA 1
ATOM 535 C C . VAL A 1 75 ? 5.171 1.180 13.950 1.00 95.31 75 VAL A C 1
ATOM 537 O O . VAL A 1 75 ? 4.226 1.760 14.475 1.00 95.31 75 VAL A O 1
ATOM 540 N N . THR A 1 76 ? 6.442 1.530 14.168 1.00 95.44 76 THR A N 1
ATOM 541 C CA . THR A 1 76 ? 6.835 2.621 15.074 1.00 95.44 76 THR A CA 1
ATOM 542 C C . THR A 1 76 ? 6.200 3.954 14.671 1.00 95.44 76 THR A C 1
ATOM 544 O O . THR A 1 76 ? 5.696 4.673 15.531 1.00 95.44 76 THR A O 1
ATOM 547 N N . LEU A 1 77 ? 6.185 4.291 13.375 1.00 95.12 77 LEU A N 1
ATOM 548 C CA . LEU A 1 77 ? 5.505 5.494 12.890 1.00 95.12 77 LEU A CA 1
ATOM 549 C C . LEU A 1 77 ? 4.015 5.474 13.261 1.00 95.12 77 LEU A C 1
ATOM 551 O O . LEU A 1 77 ? 3.518 6.438 13.834 1.00 95.12 77 LEU A O 1
ATOM 555 N N . VAL A 1 78 ? 3.307 4.385 12.958 1.00 94.25 78 VAL A N 1
ATOM 556 C CA . VAL A 1 78 ? 1.860 4.274 13.206 1.00 94.25 78 VAL A CA 1
ATOM 557 C C . VAL A 1 78 ? 1.540 4.380 14.699 1.00 94.25 78 VAL A C 1
ATOM 559 O O . VAL A 1 78 ? 0.629 5.122 15.078 1.00 94.25 78 VAL A O 1
ATOM 562 N N . ASP A 1 79 ? 2.323 3.709 15.547 1.00 93.50 79 ASP A N 1
ATOM 563 C CA . ASP A 1 79 ? 2.186 3.781 17.003 1.00 93.50 79 ASP A CA 1
ATOM 564 C C . ASP A 1 79 ? 2.349 5.222 17.516 1.00 93.50 79 ASP A C 1
ATOM 566 O O . ASP A 1 79 ? 1.594 5.658 18.386 1.00 93.50 79 ASP A O 1
ATOM 570 N N . HIS A 1 80 ? 3.290 5.990 16.957 1.00 91.75 80 HIS A N 1
ATOM 571 C CA . HIS A 1 80 ? 3.521 7.382 17.351 1.00 91.75 80 HIS A CA 1
ATOM 572 C C . HIS A 1 80 ? 2.508 8.377 16.776 1.00 91.75 80 HIS A C 1
ATOM 574 O O . HIS A 1 80 ? 2.158 9.336 17.462 1.00 91.75 80 HIS A O 1
ATOM 580 N N . THR A 1 81 ? 2.067 8.199 15.5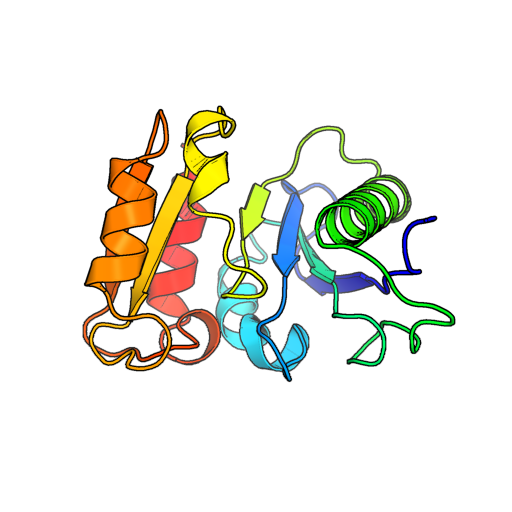29 1.00 88.81 81 THR A N 1
ATOM 581 C CA . THR A 1 81 ? 1.228 9.188 14.834 1.00 88.81 81 THR A CA 1
ATOM 582 C C . THR A 1 81 ? -0.237 9.084 15.231 1.00 88.81 81 THR A C 1
ATOM 584 O O . THR A 1 81 ? -0.876 10.106 15.458 1.00 88.81 81 THR A O 1
ATOM 587 N N . VAL A 1 82 ? -0.776 7.866 15.311 1.00 86.69 82 VAL A N 1
ATOM 588 C CA . VAL A 1 82 ? -2.216 7.655 15.542 1.00 86.69 82 VAL A CA 1
ATOM 589 C C . VAL A 1 82 ? -2.516 6.823 16.787 1.00 86.69 82 VAL A C 1
ATOM 591 O O . VAL A 1 82 ? -3.680 6.681 17.152 1.00 86.69 82 VAL A O 1
ATOM 594 N N . GLY A 1 83 ? -1.502 6.251 17.453 1.00 88.00 83 GLY A N 1
ATOM 595 C CA . GLY A 1 83 ? -1.694 5.427 18.657 1.00 88.00 83 GLY A CA 1
ATOM 596 C C . GLY A 1 83 ? -2.584 4.198 18.431 1.00 88.00 83 GLY A C 1
ATOM 597 O O . GLY A 1 83 ? -3.144 3.635 19.378 1.00 88.00 83 GLY A O 1
ATOM 598 N N . ALA A 1 84 ? -2.773 3.803 17.171 1.00 76.56 84 ALA A N 1
ATOM 599 C CA . ALA A 1 84 ? -3.773 2.829 16.777 1.00 76.56 84 ALA A CA 1
ATOM 600 C C . ALA A 1 84 ? -3.286 1.404 17.055 1.00 76.56 84 ALA A C 1
ATOM 602 O O . ALA A 1 84 ? -2.362 0.906 16.423 1.00 76.56 84 ALA A O 1
ATOM 603 N N . ARG A 1 85 ? -3.990 0.676 17.932 1.00 77.62 85 ARG A N 1
ATOM 604 C CA . ARG A 1 85 ? -3.709 -0.755 18.180 1.00 77.62 85 ARG A CA 1
ATOM 605 C C . ARG A 1 85 ? -4.084 -1.671 17.009 1.00 77.62 85 ARG A C 1
ATOM 607 O O . ARG A 1 85 ? -3.703 -2.842 17.007 1.00 77.62 85 ARG A O 1
ATOM 614 N N . ARG A 1 86 ? -4.916 -1.190 16.082 1.00 90.44 86 ARG A N 1
ATOM 615 C CA . ARG A 1 86 ? -5.371 -1.897 14.877 1.00 90.44 86 ARG A CA 1
ATOM 616 C C . ARG A 1 86 ? -5.555 -0.883 13.758 1.00 90.44 86 ARG A C 1
ATOM 618 O O . ARG A 1 86 ? -6.178 0.148 13.978 1.00 90.44 86 ARG A O 1
ATOM 625 N N . PHE A 1 87 ? -5.076 -1.219 12.572 1.00 95.69 87 PHE A N 1
ATOM 626 C CA . PHE A 1 87 ? -5.210 -0.403 11.373 1.00 95.69 87 PHE A CA 1
ATOM 627 C C . PHE A 1 87 ? -5.353 -1.306 10.147 1.00 95.69 87 PHE A C 1
ATOM 629 O O . PHE A 1 87 ? -4.980 -2.483 10.173 1.00 95.69 87 PHE A O 1
ATOM 636 N N . PHE A 1 88 ? -5.906 -0.751 9.075 1.00 97.44 88 PHE A N 1
ATOM 637 C CA . PHE A 1 88 ? -5.866 -1.360 7.751 1.00 97.44 88 PHE A CA 1
ATOM 638 C C . PHE A 1 88 ? -4.575 -0.955 7.051 1.00 97.44 88 PHE A C 1
ATOM 640 O O . PHE A 1 88 ? -4.056 0.128 7.301 1.00 97.44 88 PHE A O 1
ATOM 647 N N . TYR A 1 89 ? -4.069 -1.803 6.162 1.00 97.38 89 TYR A N 1
ATOM 648 C CA . TYR A 1 89 ? -2.851 -1.518 5.412 1.00 97.38 89 TYR A CA 1
ATOM 649 C C . TYR A 1 89 ? -3.067 -1.747 3.919 1.00 97.38 89 TYR A C 1
ATOM 651 O O . TYR A 1 89 ? -3.657 -2.756 3.526 1.00 97.38 89 TYR A O 1
ATOM 659 N N . ALA A 1 90 ? -2.548 -0.838 3.098 1.00 98.19 90 ALA A N 1
ATOM 660 C CA . ALA A 1 90 ? -2.436 -0.998 1.656 1.00 98.19 90 ALA A CA 1
ATOM 661 C C . ALA A 1 90 ? -1.067 -0.496 1.176 1.00 98.19 90 ALA A C 1
ATOM 663 O O . ALA A 1 90 ? -0.530 0.471 1.701 1.00 98.19 90 ALA A O 1
ATOM 664 N N . GLY A 1 91 ? -0.477 -1.136 0.173 1.00 96.62 91 GLY A N 1
ATOM 665 C CA . GLY A 1 91 ? 0.829 -0.740 -0.354 1.00 96.62 91 GLY A CA 1
ATOM 666 C C . GLY A 1 91 ? 1.057 -1.306 -1.746 1.00 96.62 91 GLY A C 1
ATOM 667 O O . GLY A 1 91 ? 0.294 -2.163 -2.196 1.00 96.62 91 GLY A O 1
ATOM 668 N N . VAL A 1 92 ? 2.097 -0.825 -2.429 1.00 96.88 92 VAL A N 1
ATOM 669 C CA . VAL A 1 92 ? 2.390 -1.199 -3.816 1.00 96.88 92 VAL A CA 1
ATOM 670 C C . VAL A 1 92 ? 3.830 -1.704 -3.916 1.00 96.88 92 VAL A C 1
ATOM 672 O O . VAL A 1 92 ? 4.764 -0.942 -3.766 1.00 96.88 92 VAL A O 1
ATOM 675 N N . SER A 1 93 ? 4.021 -3.000 -4.161 1.00 91.25 93 SER A N 1
ATOM 676 C CA . SER A 1 93 ? 5.269 -3.608 -4.670 1.00 91.25 93 SER A CA 1
ATOM 677 C C . SER A 1 93 ? 6.625 -3.055 -4.161 1.00 91.25 93 SER A C 1
ATOM 679 O O . SER A 1 93 ? 7.509 -2.729 -4.955 1.00 91.25 93 SER A O 1
ATOM 681 N N . VAL A 1 94 ? 6.836 -2.994 -2.842 1.00 93.69 94 VAL A N 1
ATOM 682 C CA . VAL A 1 94 ? 8.140 -2.592 -2.263 1.00 93.69 94 VAL A CA 1
ATOM 683 C C . VAL A 1 94 ? 9.140 -3.751 -2.186 1.00 93.69 94 VAL A C 1
ATOM 685 O O . VAL A 1 94 ? 10.342 -3.538 -2.329 1.00 93.69 94 VAL A O 1
ATOM 688 N N . ALA A 1 95 ? 8.666 -4.975 -1.945 1.00 93.31 95 ALA A N 1
ATOM 689 C CA . ALA A 1 95 ? 9.512 -6.145 -1.738 1.00 93.31 95 ALA A CA 1
ATOM 690 C C . ALA A 1 95 ? 8.825 -7.432 -2.203 1.00 93.31 95 ALA A C 1
ATOM 692 O O . ALA A 1 95 ? 7.601 -7.551 -2.126 1.00 93.31 95 ALA A O 1
ATOM 693 N N . ASP A 1 96 ? 9.628 -8.409 -2.626 1.00 94.75 96 ASP A N 1
ATOM 694 C CA . ASP A 1 96 ? 9.177 -9.785 -2.817 1.00 94.75 96 ASP A CA 1
ATOM 695 C C . ASP A 1 96 ? 9.366 -10.565 -1.511 1.00 94.75 96 ASP A C 1
ATOM 697 O O . ASP A 1 96 ? 10.481 -10.694 -1.011 1.00 94.75 96 ASP A O 1
ATOM 701 N N . VAL A 1 97 ? 8.257 -11.054 -0.958 1.00 95.00 97 VAL A N 1
ATOM 702 C CA . VAL A 1 97 ? 8.201 -11.857 0.277 1.00 95.00 97 VAL A CA 1
ATOM 703 C C . VAL A 1 97 ? 7.416 -13.153 0.049 1.00 95.00 97 VAL A C 1
ATOM 705 O O . VAL A 1 97 ? 6.744 -13.663 0.948 1.00 95.00 97 VAL A O 1
ATOM 708 N N . ARG A 1 98 ? 7.415 -13.664 -1.193 1.00 95.88 98 ARG A N 1
ATOM 709 C CA . ARG A 1 98 ? 6.630 -14.847 -1.588 1.00 95.88 98 ARG A CA 1
ATOM 710 C C . ARG A 1 98 ? 6.934 -16.094 -0.756 1.00 95.88 98 ARG A C 1
ATOM 712 O O . ARG A 1 98 ? 6.041 -16.909 -0.545 1.00 95.88 98 ARG A O 1
ATOM 719 N N . ASP A 1 99 ? 8.159 -16.227 -0.270 1.00 97.12 99 ASP A N 1
ATOM 720 C CA . ASP A 1 99 ? 8.619 -17.299 0.616 1.00 97.12 99 ASP A CA 1
ATOM 721 C C . ASP A 1 99 ? 7.987 -17.254 2.020 1.00 97.12 99 ASP A C 1
ATOM 723 O O . ASP A 1 99 ? 7.940 -18.274 2.705 1.00 97.12 99 ASP A O 1
ATOM 727 N N . ARG A 1 100 ? 7.431 -16.105 2.421 1.00 96.75 100 ARG A N 1
ATOM 728 C CA . ARG A 1 100 ? 6.848 -15.863 3.751 1.00 96.75 100 ARG A CA 1
ATOM 729 C C . ARG A 1 100 ? 5.326 -15.722 3.753 1.00 96.75 100 ARG A C 1
ATOM 731 O O . ARG A 1 100 ? 4.735 -15.448 4.794 1.00 96.75 100 ARG A O 1
ATOM 738 N N . LEU A 1 101 ? 4.648 -15.933 2.620 1.00 97.38 101 LEU A N 1
ATOM 739 C CA . LEU A 1 101 ? 3.186 -15.757 2.524 1.00 97.38 101 LEU A CA 1
ATOM 740 C C . LEU A 1 101 ? 2.401 -16.615 3.526 1.00 97.38 101 LEU A C 1
ATOM 742 O O . LEU A 1 101 ? 1.374 -16.171 4.041 1.00 97.38 101 LEU A O 1
ATOM 746 N N . ALA A 1 102 ? 2.911 -17.804 3.858 1.00 96.50 102 ALA A N 1
ATOM 747 C CA . ALA A 1 102 ? 2.305 -18.697 4.845 1.00 96.50 102 ALA A CA 1
ATOM 748 C C . ALA A 1 102 ? 2.318 -18.130 6.282 1.00 96.50 102 ALA A C 1
ATOM 750 O O . ALA A 1 102 ? 1.538 -18.576 7.124 1.00 96.50 102 ALA A O 1
ATOM 751 N N . GLU A 1 103 ? 3.163 -17.135 6.577 1.00 96.81 103 GLU A N 1
ATOM 752 C CA . GLU A 1 103 ? 3.194 -16.444 7.874 1.00 96.81 103 GLU A CA 1
ATOM 753 C C . GLU A 1 103 ? 2.005 -15.479 8.044 1.00 96.81 103 GLU A C 1
ATOM 755 O O . GLU A 1 103 ? 1.636 -15.124 9.170 1.00 96.81 103 GLU A O 1
ATOM 760 N N . ILE A 1 104 ? 1.375 -15.056 6.941 1.00 96.06 104 ILE A N 1
ATOM 761 C CA . ILE A 1 104 ? 0.336 -14.024 6.938 1.00 96.06 104 ILE A CA 1
ATOM 762 C C . ILE A 1 104 ? -1.005 -14.611 7.390 1.00 96.06 104 ILE A C 1
ATOM 764 O O . ILE A 1 104 ? -1.667 -15.373 6.683 1.00 96.06 104 ILE A O 1
ATOM 768 N N . LYS A 1 105 ? -1.446 -14.190 8.580 1.00 94.88 105 LYS A N 1
ATOM 769 C CA . LYS A 1 105 ? -2.730 -14.605 9.174 1.00 94.88 105 LYS A CA 1
ATOM 770 C C . LYS A 1 105 ? -3.875 -13.638 8.873 1.00 94.88 105 LYS A C 1
ATOM 772 O O . LYS A 1 105 ? -5.042 -14.034 8.919 1.00 94.88 105 LYS A O 1
ATOM 777 N N . THR A 1 106 ? -3.573 -12.372 8.608 1.00 94.44 106 THR A N 1
ATOM 778 C CA . THR A 1 106 ? -4.570 -11.334 8.306 1.00 94.44 106 THR A CA 1
ATOM 779 C C . THR A 1 106 ? -5.166 -11.565 6.911 1.00 94.44 106 THR A C 1
ATOM 781 O O . THR A 1 106 ? -4.430 -11.990 6.022 1.00 94.44 106 THR A O 1
ATOM 784 N N . PRO A 1 107 ? -6.475 -11.336 6.683 1.00 95.69 107 PRO A N 1
ATOM 785 C CA . PRO A 1 107 ? -7.040 -11.402 5.338 1.00 95.69 107 PRO A CA 1
ATOM 786 C C . PRO A 1 107 ? -6.361 -10.408 4.392 1.00 95.69 107 PRO A C 1
ATOM 788 O O . PRO A 1 107 ? -6.102 -9.270 4.780 1.00 95.69 107 PRO A O 1
ATOM 791 N N . ILE A 1 108 ? -6.107 -10.830 3.154 1.00 96.12 108 ILE A N 1
ATOM 792 C CA . ILE A 1 108 ? -5.456 -10.013 2.125 1.00 96.12 108 ILE A CA 1
ATOM 793 C C . ILE A 1 108 ? -6.333 -9.956 0.880 1.00 96.12 108 ILE A C 1
ATOM 795 O O . ILE A 1 108 ? -6.861 -10.969 0.417 1.00 96.12 108 ILE A O 1
ATOM 799 N N . VAL A 1 109 ? -6.429 -8.765 0.295 1.00 98.25 109 VAL A N 1
ATOM 800 C CA . VAL A 1 109 ? -6.911 -8.586 -1.073 1.00 98.25 109 VAL A CA 1
ATOM 801 C C . VAL A 1 109 ? -5.712 -8.216 -1.938 1.00 98.25 109 VAL A C 1
ATOM 803 O O . VAL A 1 109 ? -5.132 -7.151 -1.758 1.00 98.25 109 VAL A O 1
ATOM 806 N N . ALA A 1 110 ? -5.328 -9.100 -2.856 1.00 98.12 110 ALA A N 1
ATOM 807 C CA . ALA A 1 110 ? -4.245 -8.862 -3.800 1.00 98.12 110 ALA A CA 1
ATOM 808 C C . ALA A 1 110 ? -4.828 -8.255 -5.084 1.00 98.12 110 ALA A C 1
ATOM 810 O O . ALA A 1 110 ? -5.681 -8.874 -5.730 1.00 98.12 110 ALA A O 1
ATOM 811 N N . VAL A 1 111 ? -4.398 -7.040 -5.426 1.00 98.50 111 VAL A N 1
ATOM 812 C CA . VAL A 1 111 ? -4.929 -6.257 -6.550 1.00 98.50 111 VAL A CA 1
ATOM 813 C C . VAL A 1 111 ? -3.865 -6.127 -7.632 1.00 98.50 111 VAL A C 1
ATOM 815 O O . VAL A 1 111 ? -2.754 -5.698 -7.336 1.00 98.50 111 VAL A O 1
ATOM 818 N N . ALA A 1 112 ? -4.199 -6.484 -8.870 1.00 98.44 112 ALA A N 1
ATOM 819 C CA . ALA A 1 112 ? -3.323 -6.323 -10.029 1.00 98.44 112 ALA A CA 1
ATOM 820 C C . ALA A 1 112 ? -3.977 -5.456 -11.099 1.00 98.44 112 ALA A C 1
ATOM 822 O O . ALA A 1 112 ? -5.163 -5.627 -11.386 1.00 98.44 112 ALA A O 1
ATOM 823 N N . GLY A 1 113 ? -3.199 -4.591 -11.745 1.00 98.56 113 GLY A N 1
ATOM 824 C CA . GLY A 1 113 ? -3.584 -4.050 -13.041 1.00 98.56 113 GLY A CA 1
ATOM 825 C C . GLY A 1 113 ? -3.359 -5.087 -14.138 1.00 98.56 113 GLY A C 1
ATOM 826 O O . GLY A 1 113 ? -2.303 -5.714 -14.196 1.00 98.56 113 GLY A O 1
ATOM 827 N N . ALA A 1 114 ? -4.338 -5.281 -15.020 1.00 98.44 114 ALA A N 1
ATOM 828 C CA . ALA A 1 114 ? -4.264 -6.270 -16.097 1.00 98.44 114 ALA A CA 1
ATOM 829 C C . ALA A 1 114 ? -3.119 -6.003 -17.094 1.00 98.44 114 ALA A C 1
ATOM 831 O O . ALA A 1 114 ? -2.692 -6.914 -17.801 1.00 98.44 114 ALA A O 1
ATOM 832 N N . LYS A 1 115 ? -2.621 -4.762 -17.145 1.00 98.38 115 LYS A N 1
ATOM 833 C CA . LYS A 1 115 ? -1.541 -4.301 -18.029 1.00 98.38 115 LYS A CA 1
ATOM 834 C C . LYS A 1 115 ? -0.186 -4.216 -17.307 1.00 98.38 115 LYS A C 1
ATOM 836 O O . LYS A 1 115 ? 0.765 -3.686 -17.875 1.00 98.38 115 LYS A O 1
ATOM 841 N N . ASP A 1 116 ? -0.089 -4.686 -16.058 1.00 98.19 116 ASP A N 1
ATOM 842 C CA . ASP A 1 116 ? 1.160 -4.655 -15.292 1.00 98.19 116 ASP A CA 1
ATOM 843 C C . ASP A 1 116 ? 2.175 -5.654 -15.867 1.00 98.19 116 ASP A C 1
ATOM 845 O O . ASP A 1 116 ? 1.929 -6.858 -15.928 1.00 98.19 116 ASP A O 1
ATOM 849 N N . ILE A 1 117 ? 3.328 -5.140 -16.291 1.00 95.69 117 ILE A N 1
ATOM 850 C CA . ILE A 1 117 ? 4.457 -5.941 -16.776 1.00 95.69 117 ILE A CA 1
ATOM 851 C C . ILE A 1 117 ? 5.514 -6.181 -15.692 1.00 95.69 117 ILE A C 1
ATOM 853 O O . ILE A 1 117 ? 6.259 -7.154 -15.774 1.00 95.69 117 ILE A O 1
ATOM 857 N N . ALA A 1 118 ? 5.595 -5.298 -14.693 1.00 91.56 118 ALA A N 1
ATOM 858 C CA . ALA A 1 118 ? 6.599 -5.344 -13.637 1.00 91.56 118 ALA A CA 1
ATOM 859 C C . ALA A 1 118 ? 6.223 -6.393 -12.588 1.00 91.56 118 ALA A C 1
ATOM 861 O O . ALA A 1 118 ? 7.056 -7.200 -12.182 1.00 91.56 118 ALA A O 1
ATOM 862 N N . THR A 1 119 ? 4.947 -6.419 -12.194 1.00 93.81 119 THR A N 1
ATOM 863 C CA . THR A 1 119 ? 4.363 -7.453 -11.332 1.00 93.81 119 THR A CA 1
ATOM 864 C C . THR A 1 119 ? 3.102 -8.017 -11.990 1.00 93.81 119 THR A C 1
ATOM 866 O O . THR A 1 119 ? 1.988 -7.657 -11.612 1.00 93.81 119 THR A O 1
ATOM 869 N N . PRO A 1 120 ? 3.242 -8.914 -12.986 1.00 96.69 120 PRO A N 1
ATOM 870 C CA . PRO A 1 120 ? 2.109 -9.376 -13.781 1.00 96.69 120 PRO A CA 1
ATOM 871 C C . PRO A 1 120 ? 0.954 -9.944 -12.944 1.00 96.69 120 PRO A C 1
ATOM 873 O O . PRO A 1 120 ? 1.206 -10.524 -11.880 1.00 96.69 120 PRO A O 1
ATOM 876 N N . PRO A 1 121 ? -0.305 -9.892 -13.431 1.00 98.31 121 PRO A N 1
ATOM 877 C CA . PRO A 1 121 ? -1.473 -10.394 -12.702 1.00 98.31 121 PRO A CA 1
ATOM 878 C C . PRO A 1 121 ? -1.317 -11.813 -12.152 1.00 98.31 121 PRO A C 1
ATOM 880 O O . PRO A 1 121 ? -1.812 -12.119 -11.070 1.00 98.31 121 PRO A O 1
ATOM 883 N N . GLN A 1 122 ? -0.580 -12.678 -12.853 1.00 98.12 122 GLN A N 1
ATOM 884 C CA . GLN A 1 122 ? -0.260 -14.025 -12.387 1.00 98.12 122 GLN A CA 1
ATOM 885 C C . GLN A 1 122 ? 0.551 -14.028 -11.078 1.00 98.12 122 GLN A C 1
ATOM 887 O O . GLN A 1 122 ? 0.255 -14.821 -10.185 1.00 98.12 122 GLN A O 1
ATOM 892 N N . SER A 1 123 ? 1.533 -13.135 -10.934 1.00 97.19 123 SER A N 1
ATOM 893 C CA . SER A 1 123 ? 2.348 -12.993 -9.720 1.00 97.19 123 SER A CA 1
ATOM 894 C C . SER A 1 123 ? 1.511 -12.508 -8.537 1.00 97.19 123 SER A C 1
ATOM 896 O O . SER A 1 123 ? 1.652 -13.005 -7.423 1.00 97.19 123 SER A O 1
ATOM 898 N N . VAL A 1 124 ? 0.578 -11.588 -8.772 1.00 98.06 124 VAL A N 1
ATOM 899 C CA . VAL A 1 124 ? -0.326 -11.094 -7.722 1.00 98.06 124 VAL A CA 1
ATOM 900 C C . VAL A 1 124 ? -1.385 -12.141 -7.362 1.00 98.06 124 VAL A C 1
ATOM 902 O O . VAL A 1 124 ? -1.716 -12.334 -6.192 1.00 98.06 124 VAL A O 1
ATOM 905 N N . ARG A 1 125 ? -1.886 -12.888 -8.351 1.00 98.31 125 ARG A N 1
ATOM 906 C CA . ARG A 1 125 ? -2.793 -14.021 -8.128 1.00 98.31 125 ARG A CA 1
ATOM 907 C C . ARG A 1 125 ? -2.122 -15.123 -7.310 1.00 98.31 125 ARG A C 1
ATOM 909 O O . ARG A 1 125 ? -2.778 -15.717 -6.457 1.00 98.31 125 ARG A O 1
ATOM 916 N N . PHE A 1 126 ? -0.823 -15.353 -7.516 1.00 98.19 126 PHE A N 1
ATOM 917 C CA . PHE A 1 126 ? -0.032 -16.256 -6.683 1.00 98.19 126 PHE A CA 1
ATOM 918 C C . PHE A 1 126 ? -0.067 -15.832 -5.209 1.00 98.19 126 PHE A C 1
ATOM 920 O O . PHE A 1 126 ? -0.274 -16.686 -4.354 1.00 98.19 126 PHE A O 1
ATOM 927 N N . ILE A 1 127 ? 0.043 -14.534 -4.901 1.00 97.81 127 ILE A N 1
ATOM 928 C CA . ILE A 1 127 ? -0.064 -14.039 -3.518 1.00 97.81 127 ILE A CA 1
ATOM 929 C C . ILE A 1 127 ? -1.415 -14.427 -2.910 1.00 97.81 127 ILE A C 1
ATOM 931 O O . ILE A 1 127 ? -1.454 -15.064 -1.861 1.00 97.81 127 ILE A O 1
ATOM 935 N N . ALA A 1 128 ? -2.522 -14.105 -3.589 1.00 98.12 128 ALA A N 1
ATOM 936 C CA . ALA A 1 128 ? -3.864 -14.422 -3.094 1.00 98.12 128 ALA A CA 1
ATOM 937 C C . ALA A 1 128 ? -4.092 -15.930 -2.884 1.00 98.12 128 ALA A C 1
ATOM 939 O O . ALA A 1 128 ? -4.831 -16.309 -1.981 1.00 98.12 128 ALA A O 1
ATOM 940 N N . ALA A 1 129 ? -3.465 -16.782 -3.695 1.00 98.19 129 ALA A N 1
ATOM 941 C CA . ALA A 1 129 ? -3.598 -18.233 -3.592 1.00 98.19 129 ALA A CA 1
ATOM 942 C C . ALA A 1 129 ? -2.746 -18.865 -2.473 1.00 98.19 129 ALA A C 1
ATOM 944 O O . ALA A 1 129 ? -3.041 -19.984 -2.065 1.00 98.19 129 ALA A O 1
ATOM 945 N N . ASN A 1 130 ? -1.701 -18.181 -1.992 1.00 98.06 130 ASN A N 1
ATOM 946 C CA . ASN A 1 130 ? -0.712 -18.746 -1.060 1.00 98.06 130 ASN A CA 1
ATOM 947 C C . ASN A 1 130 ? -0.733 -18.114 0.344 1.00 98.06 130 ASN A C 1
ATOM 949 O O . ASN A 1 130 ? 0.081 -18.470 1.193 1.00 98.06 130 ASN A O 1
ATOM 953 N N . VAL A 1 131 ? -1.669 -17.202 0.613 1.00 98.00 131 VAL A N 1
ATOM 954 C CA . VAL A 1 131 ? -1.988 -16.742 1.975 1.00 98.00 131 VAL A CA 1
ATOM 955 C C . VAL A 1 131 ? -3.194 -17.504 2.524 1.00 98.00 131 VAL A C 1
ATOM 957 O O . VAL A 1 131 ? -4.038 -17.980 1.768 1.00 98.00 131 VAL A O 1
ATOM 960 N N . ALA A 1 132 ? -3.339 -17.563 3.851 1.00 96.81 132 ALA A N 1
ATOM 961 C CA . ALA A 1 132 ? -4.432 -18.309 4.483 1.00 96.81 132 ALA A CA 1
ATOM 962 C C . ALA A 1 132 ? -5.837 -17.804 4.092 1.00 96.81 132 ALA A C 1
ATOM 964 O O . ALA A 1 132 ? -6.792 -18.577 4.054 1.00 96.81 132 ALA A O 1
ATOM 965 N N . ARG A 1 133 ? -5.983 -16.493 3.851 1.00 96.94 133 ARG A N 1
ATOM 966 C CA . ARG A 1 133 ? -7.261 -15.832 3.534 1.00 96.94 133 ARG A CA 1
ATOM 967 C C . ARG A 1 133 ? -7.067 -14.766 2.462 1.00 96.94 133 ARG A C 1
ATOM 969 O O . ARG A 1 133 ? -7.044 -13.573 2.764 1.00 96.94 133 ARG A O 1
ATOM 976 N N . GLY A 1 134 ? -6.884 -15.208 1.223 1.00 97.56 134 GLY A N 1
ATOM 977 C CA . GLY A 1 134 ? -6.610 -14.332 0.089 1.00 97.56 134 GLY A CA 1
ATOM 978 C C . GLY A 1 134 ? -7.801 -14.157 -0.845 1.00 97.56 134 GLY A C 1
ATOM 979 O O . GLY A 1 134 ? -8.560 -15.089 -1.105 1.00 97.56 134 GLY A O 1
ATOM 980 N N . ARG A 1 135 ? -7.940 -12.949 -1.390 1.00 98.12 135 ARG A N 1
ATOM 981 C CA . ARG A 1 135 ? -8.853 -12.639 -2.492 1.00 98.12 135 ARG A CA 1
ATOM 982 C C . ARG A 1 135 ? -8.090 -11.922 -3.594 1.00 98.12 135 ARG A C 1
ATOM 984 O O . ARG A 1 135 ? -7.380 -10.963 -3.320 1.00 98.12 135 ARG A O 1
ATOM 991 N N . PHE A 1 136 ? -8.258 -12.361 -4.833 1.00 98.56 136 PHE A N 1
ATOM 992 C CA . PHE A 1 136 ? -7.654 -11.713 -5.994 1.00 98.56 136 PHE A CA 1
ATOM 993 C C . PHE A 1 136 ? -8.638 -10.734 -6.646 1.00 98.56 136 PHE A C 1
ATOM 995 O O . PHE A 1 136 ? -9.827 -11.035 -6.770 1.00 98.56 136 PHE A O 1
ATOM 1002 N N . VAL A 1 137 ? -8.142 -9.569 -7.063 1.00 98.56 137 VAL A N 1
ATOM 1003 C CA . VAL A 1 137 ? -8.866 -8.598 -7.889 1.00 98.56 137 VAL A CA 1
ATOM 1004 C C . VAL A 1 137 ? -7.970 -8.169 -9.038 1.00 98.56 137 VAL A C 1
ATOM 1006 O O . VAL A 1 137 ? -6.866 -7.679 -8.824 1.00 98.56 137 VAL A O 1
ATOM 1009 N N . GLU A 1 138 ? -8.480 -8.297 -10.253 1.00 98.56 138 GLU A N 1
ATOM 1010 C CA . GLU A 1 138 ? -7.836 -7.768 -11.449 1.00 98.56 138 GLU A CA 1
ATOM 1011 C C . GLU A 1 138 ? -8.557 -6.493 -11.897 1.00 98.56 138 GLU A C 1
ATOM 1013 O O . GLU A 1 138 ? -9.789 -6.416 -11.847 1.00 98.56 138 GLU A O 1
ATOM 1018 N N . VAL A 1 139 ? -7.794 -5.483 -12.308 1.00 98.56 139 VAL A N 1
ATOM 1019 C CA . VAL A 1 139 ? -8.292 -4.189 -12.775 1.00 98.56 139 VAL A CA 1
ATOM 1020 C C . VAL A 1 139 ? -7.919 -4.031 -14.245 1.00 98.56 139 VAL A C 1
ATOM 1022 O O . VAL A 1 139 ? -6.756 -3.808 -14.574 1.00 98.56 139 VAL A O 1
ATOM 1025 N N . ALA A 1 140 ? -8.914 -4.171 -15.126 1.00 96.38 140 ALA A N 1
ATOM 1026 C CA . ALA A 1 140 ? -8.718 -4.256 -16.577 1.00 96.38 140 ALA A CA 1
ATOM 1027 C C . ALA A 1 140 ? -7.946 -3.060 -17.166 1.00 96.38 140 ALA A C 1
ATOM 1029 O O . ALA A 1 140 ? -7.088 -3.232 -18.031 1.00 96.38 140 ALA A O 1
ATOM 1030 N N . ASP A 1 141 ? -8.207 -1.855 -16.660 1.00 96.62 141 ASP A N 1
ATOM 1031 C CA . ASP A 1 141 ? -7.637 -0.611 -17.180 1.00 96.62 141 ASP A CA 1
ATOM 1032 C C . ASP A 1 141 ? -6.562 0.006 -16.281 1.00 96.62 141 ASP A C 1
ATOM 1034 O O . ASP A 1 141 ? -6.445 1.225 -16.198 1.00 96.62 141 ASP A O 1
ATOM 1038 N N . ALA A 1 142 ? -5.753 -0.834 -15.634 1.00 98.31 142 ALA A N 1
ATOM 1039 C CA . ALA A 1 142 ? -4.567 -0.408 -14.894 1.00 98.31 142 ALA A CA 1
ATOM 1040 C C . ALA A 1 142 ? -3.333 -1.239 -15.267 1.00 98.31 142 ALA A C 1
ATOM 1042 O O . ALA A 1 142 ? -3.438 -2.409 -15.642 1.00 98.31 142 ALA A O 1
ATOM 1043 N N . ALA A 1 143 ? -2.170 -0.624 -15.117 1.00 97.69 143 ALA A N 1
ATOM 1044 C CA . ALA A 1 143 ? -0.851 -1.219 -15.053 1.00 97.69 143 ALA A CA 1
ATOM 1045 C C . ALA A 1 143 ? -0.395 -1.294 -13.579 1.00 97.69 143 ALA A C 1
ATOM 1047 O O . ALA A 1 143 ? -1.146 -1.764 -12.724 1.00 97.69 143 ALA A O 1
ATOM 1048 N N . HIS A 1 144 ? 0.843 -0.902 -13.278 1.00 97.88 144 HIS A N 1
ATOM 1049 C CA . HIS A 1 144 ? 1.487 -1.194 -11.996 1.00 97.88 144 HIS A CA 1
ATOM 1050 C C . HIS A 1 144 ? 0.967 -0.350 -10.821 1.00 97.88 144 HIS A C 1
ATOM 1052 O O . HIS A 1 144 ? 0.877 -0.830 -9.692 1.00 97.88 144 HIS A O 1
ATOM 1058 N N . LEU A 1 145 ? 0.600 0.912 -11.058 1.00 98.00 145 LEU A N 1
ATOM 1059 C CA . LEU A 1 145 ? 0.262 1.874 -10.008 1.00 98.00 145 LEU A CA 1
ATOM 1060 C C . LEU A 1 145 ? -1.255 2.049 -9.897 1.00 98.00 145 LEU A C 1
ATOM 1062 O O . LEU A 1 145 ? -1.785 3.153 -10.013 1.00 98.00 145 LEU A O 1
ATOM 1066 N N . VAL A 1 146 ? -1.964 0.945 -9.634 1.00 98.44 146 VAL A N 1
ATOM 1067 C CA . VAL A 1 146 ? -3.440 0.888 -9.578 1.00 98.44 146 VAL A CA 1
ATOM 1068 C C . VAL A 1 146 ? -4.088 2.015 -8.744 1.00 98.44 146 VAL A C 1
ATOM 1070 O O . VAL A 1 146 ? -5.086 2.565 -9.215 1.00 98.44 146 VAL A O 1
ATOM 1073 N N . PRO A 1 147 ? -3.554 2.436 -7.573 1.00 98.38 147 PRO A N 1
ATOM 1074 C CA . PRO A 1 147 ? -4.127 3.554 -6.815 1.00 98.38 147 PRO A CA 1
ATOM 1075 C C . PRO A 1 147 ? -4.136 4.900 -7.552 1.00 98.38 147 PRO A C 1
ATOM 1077 O O . PRO A 1 147 ? -5.063 5.689 -7.365 1.00 98.38 147 PRO A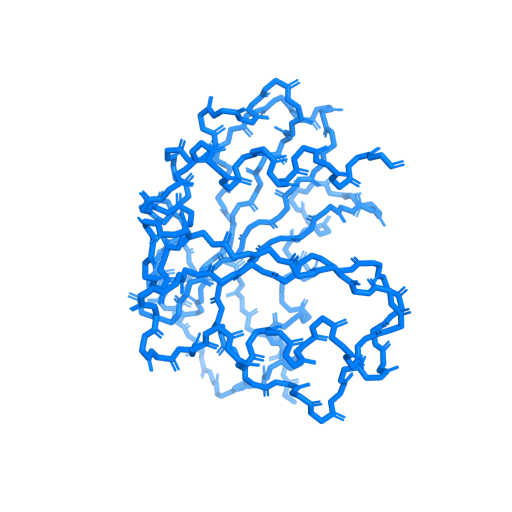 O 1
ATOM 1080 N N . ALA A 1 148 ? -3.142 5.155 -8.403 1.00 98.31 148 ALA A N 1
ATOM 1081 C CA . ALA A 1 148 ? -3.070 6.371 -9.208 1.00 98.31 148 ALA A CA 1
ATOM 1082 C C . ALA A 1 148 ? -3.845 6.224 -10.525 1.00 98.31 148 ALA A C 1
ATOM 1084 O O . ALA A 1 148 ? -4.501 7.158 -10.975 1.00 98.31 148 ALA A O 1
ATOM 1085 N N . GLU A 1 149 ? -3.784 5.043 -11.141 1.00 98.38 149 GLU A N 1
ATOM 1086 C CA . GLU A 1 149 ? -4.346 4.792 -12.472 1.00 98.38 149 GLU A CA 1
ATOM 1087 C C . GLU A 1 149 ? -5.857 4.532 -12.448 1.00 98.38 149 GLU A C 1
ATOM 1089 O O . GLU A 1 149 ? -6.583 4.938 -13.353 1.00 98.38 149 GLU A O 1
ATOM 1094 N N . GLN A 1 150 ? -6.344 3.851 -11.408 1.00 98.56 150 GLN A N 1
ATOM 1095 C CA . GLN A 1 150 ? -7.748 3.477 -11.230 1.00 98.56 150 GLN A CA 1
ATOM 1096 C C . GLN A 1 150 ? -8.201 3.757 -9.786 1.00 98.56 150 GLN A C 1
ATOM 1098 O O . GLN A 1 150 ? -8.539 2.832 -9.034 1.00 98.56 150 GLN A O 1
ATOM 1103 N N . PRO A 1 151 ? -8.235 5.038 -9.366 1.00 98.44 151 PRO A N 1
ATOM 1104 C CA . PRO A 1 151 ? -8.481 5.414 -7.975 1.00 98.44 151 PRO A CA 1
ATOM 1105 C C . PRO A 1 151 ? -9.871 5.017 -7.472 1.00 98.44 151 PRO A C 1
ATOM 1107 O O . PRO A 1 151 ? -10.022 4.574 -6.336 1.00 98.44 151 PRO A O 1
ATOM 1110 N N . GLY A 1 152 ? -10.896 5.110 -8.328 1.00 98.38 152 GLY A N 1
ATOM 1111 C CA . GLY A 1 152 ? -12.252 4.672 -7.986 1.00 98.38 152 GLY A CA 1
ATOM 1112 C C . GLY A 1 152 ? -12.305 3.179 -7.671 1.00 98.38 152 GLY A C 1
ATOM 1113 O O . GLY A 1 152 ? -12.809 2.779 -6.622 1.00 98.38 152 GLY A O 1
ATOM 1114 N N . ARG A 1 153 ? -11.690 2.357 -8.529 1.00 98.31 153 ARG A N 1
ATOM 1115 C CA . ARG A 1 153 ? -11.651 0.908 -8.332 1.00 98.31 153 ARG A CA 1
ATOM 1116 C C . ARG A 1 153 ? -10.832 0.514 -7.103 1.00 98.31 153 ARG A C 1
ATOM 1118 O O . ARG A 1 153 ? -11.220 -0.399 -6.376 1.00 98.31 153 ARG A O 1
ATOM 1125 N N . THR A 1 154 ? -9.725 1.210 -6.856 1.00 98.44 154 THR A N 1
ATOM 1126 C CA . THR A 1 154 ? -8.906 1.012 -5.654 1.00 98.44 154 THR A CA 1
ATOM 1127 C C . THR A 1 154 ? -9.705 1.333 -4.391 1.00 98.44 154 THR A C 1
ATOM 1129 O O . THR A 1 154 ? -9.752 0.509 -3.476 1.00 98.44 154 THR A O 1
ATOM 1132 N N . ALA A 1 155 ? -10.402 2.473 -4.361 1.00 98.31 155 ALA A N 1
ATOM 1133 C CA . ALA A 1 155 ? -11.248 2.862 -3.238 1.00 98.31 155 ALA A CA 1
ATOM 1134 C C . ALA A 1 155 ? -12.352 1.827 -2.965 1.00 98.31 155 ALA A C 1
ATOM 1136 O O . ALA A 1 155 ? -12.496 1.381 -1.829 1.00 98.31 155 ALA A O 1
ATOM 1137 N N . GLU A 1 156 ? -13.069 1.360 -3.994 1.00 97.94 156 GLU A N 1
ATOM 1138 C CA . GLU A 1 156 ? -14.083 0.304 -3.848 1.00 97.94 156 GLU A CA 1
ATOM 1139 C C . GLU A 1 156 ? -13.529 -0.953 -3.172 1.00 97.94 156 GLU A C 1
ATOM 1141 O O . GLU A 1 156 ? -14.178 -1.527 -2.297 1.00 97.94 156 GLU A O 1
ATOM 1146 N N . VAL A 1 157 ? -12.326 -1.387 -3.566 1.00 97.94 157 VAL A N 1
ATOM 1147 C CA . VAL A 1 157 ? -11.671 -2.544 -2.951 1.00 97.94 157 VAL A CA 1
ATOM 1148 C C . VAL A 1 157 ? -11.351 -2.268 -1.485 1.00 97.94 157 VAL A C 1
ATOM 1150 O O . VAL A 1 157 ? -11.656 -3.113 -0.642 1.00 97.94 157 VAL A O 1
ATOM 1153 N N . LEU A 1 158 ? -10.791 -1.103 -1.164 1.00 97.75 158 LEU A N 1
ATOM 1154 C CA . LEU A 1 158 ? -10.427 -0.744 0.208 1.00 97.75 158 LEU A CA 1
ATOM 1155 C C . LEU A 1 158 ? -11.645 -0.696 1.131 1.00 97.75 158 LEU A C 1
ATOM 1157 O O . LEU A 1 158 ? -11.599 -1.266 2.216 1.00 97.75 158 LEU A O 1
ATOM 1161 N N . VAL A 1 159 ? -12.777 -0.159 0.670 1.00 96.44 159 VAL A N 1
ATOM 1162 C CA . VAL A 1 159 ? -14.037 -0.150 1.437 1.00 96.44 159 VAL A CA 1
ATOM 1163 C C . VAL A 1 159 ? -14.477 -1.556 1.851 1.00 96.44 159 VAL A C 1
ATOM 1165 O O . VAL A 1 159 ? -15.040 -1.739 2.932 1.00 96.44 159 VAL A O 1
ATOM 1168 N N . THR A 1 160 ? -14.200 -2.581 1.036 1.00 94.94 160 THR A N 1
ATOM 1169 C CA . THR A 1 160 ? -14.563 -3.963 1.390 1.00 94.94 160 THR A CA 1
ATOM 1170 C C . THR A 1 160 ? -13.781 -4.529 2.571 1.00 94.94 160 THR A C 1
ATOM 1172 O O . THR A 1 160 ? -14.258 -5.489 3.167 1.00 94.94 160 THR A O 1
ATOM 1175 N N . LEU A 1 161 ? -12.630 -3.952 2.938 1.00 91.25 161 LEU A N 1
ATOM 1176 C CA . LEU A 1 161 ? -11.823 -4.435 4.064 1.00 91.25 161 LEU A CA 1
ATOM 1177 C C . LEU A 1 161 ? -12.518 -4.231 5.417 1.00 91.25 161 LEU A C 1
ATOM 1179 O O . LEU A 1 161 ? -12.171 -4.900 6.383 1.00 91.25 161 LEU A O 1
ATOM 1183 N N . ARG A 1 162 ? -13.497 -3.320 5.493 1.00 83.56 162 ARG A N 1
ATOM 1184 C CA . ARG A 1 162 ? -14.257 -3.032 6.721 1.00 83.56 162 ARG A CA 1
ATOM 1185 C C . ARG A 1 162 ? -15.345 -4.062 7.034 1.00 83.56 162 ARG A C 1
ATOM 1187 O O . ARG A 1 162 ? -15.947 -3.962 8.100 1.00 83.56 162 ARG A O 1
ATOM 1194 N N . LYS A 1 163 ? -15.652 -4.956 6.091 1.00 70.88 163 LYS A N 1
ATOM 1195 C CA . LYS A 1 163 ? -16.696 -5.981 6.218 1.00 70.88 163 LYS A CA 1
ATOM 1196 C C . LYS A 1 163 ? -16.127 -7.239 6.858 1.00 70.88 163 LYS A C 1
ATOM 1198 O O . LYS A 1 163 ? -16.844 -7.814 7.702 1.00 70.88 163 LYS A O 1
#

Organism: NCBI:txid110505

Foldseek 3Di:
DAAAAKFKDFLAADLPAAAEEEEEAPPDFCCLLANLLVVLCNPHHRYMYIYDDPDDRHDHGPDDDDPVSHVVNSVVVCCVPNVDPDHHYDYFHHDDPLVCQQVDPQADEQEAECAEPPCHLVNSVSSQVSHPHRHYYYDDQDYRSCCNRPSVVVNVVVVVSVD

pLDDT: mean 95.67, std 4.57, range [65.88, 98.62]

Sequence (163 aa):
MSPPTIGGSDLGGAPDLPTLVVGPSLGTSVHPLWAATVERLTDMYHVIGWDLPGHGSSPPPLRAFTIDDLAAGVVTLVDHTVGARRFFYAGVSVADVRDRLAEIKTPIVAVAGAKDIATPPQSVRFIAANVARGRFVEVADAAHLVPAEQPGRTAEVLVTLRK

Radius of gyration: 15.14 Å; chains: 1; bounding box: 40×32×37 Å

InterPro domains:
  IPR029058 Alpha/Beta hydrolase fold [G3DSA:3.40.50.1820] (10-93)
  IPR029058 Alpha/Beta hydrolase fold [G3DSA:3.40.50.1820] (94-161)
  IPR029058 Alpha/Beta hydrolase fold [SSF53474] (13-159)

Secondary structure (DSSP, 8-state):
-PPPP--EEEEES-TTSPEEEE---TT--HHHHHHHHHTTTTTT-EEEEE--TTSTTSPPPSS---HHHHHHHHHHHHHHHT--SS-EEE---S---GGGGGG--S-EEEEEETT-SSS-HHHHHHHHHHSTTEEEEEETT--S-HHHHSHHHHHHHHHGGG-